Protein AF-A0AAU1G384-F1 (afdb_monomer_lite)

Foldseek 3Di:
DDDDPPVDQAQWDQDPPPRDTWHDDPVDDIADPVPGRPVDPDDPDQDDDDVSVVVVVVVVVDDPDVVVVVVVCVVCVVVVVVVVVVVCVVPVD

Structure (mmCIF, N/CA/C/O backbone):
data_AF-A0AAU1G384-F1
#
_entry.id   AF-A0AAU1G384-F1
#
loop_
_atom_site.group_PDB
_atom_site.id
_atom_site.type_symbol
_atom_site.label_atom_id
_atom_site.label_alt_id
_atom_site.label_comp_id
_atom_site.label_asym_id
_atom_site.label_entity_id
_atom_site.label_seq_id
_atom_site.pdbx_PDB_ins_code
_atom_site.Cartn_x
_atom_site.Cartn_y
_atom_site.Cartn_z
_atom_site.occupancy
_atom_site.B_iso_or_equiv
_atom_site.auth_seq_id
_atom_site.auth_comp_id
_atom_site.auth_asym_id
_atom_site.auth_atom_id
_atom_site.pdbx_PDB_model_num
ATOM 1 N N . MET A 1 1 ? -10.305 -37.790 13.311 1.00 37.16 1 MET A N 1
ATOM 2 C CA . MET A 1 1 ? -10.418 -36.900 14.481 1.00 37.16 1 MET A CA 1
ATOM 3 C C . MET A 1 1 ? -10.646 -35.511 13.946 1.00 37.16 1 MET A C 1
ATOM 5 O O . MET A 1 1 ? -9.945 -35.091 13.037 1.00 37.16 1 MET A O 1
ATOM 9 N N . GLU A 1 2 ? -11.731 -34.917 14.402 1.00 47.84 2 GLU A N 1
ATOM 10 C CA . GLU A 1 2 ? -12.365 -33.728 13.861 1.00 47.84 2 GLU A CA 1
ATOM 11 C C . GLU A 1 2 ? -11.602 -32.477 14.296 1.00 47.84 2 GLU A C 1
ATOM 13 O O . GLU A 1 2 ? -11.423 -32.269 15.489 1.00 47.84 2 GLU A O 1
ATOM 18 N N . THR A 1 3 ? -11.216 -31.625 13.348 1.00 48.25 3 THR A N 1
ATOM 19 C CA . THR A 1 3 ? -11.134 -30.173 13.565 1.00 48.25 3 THR A CA 1
ATOM 20 C C . THR A 1 3 ? -11.504 -29.487 12.258 1.00 48.25 3 THR A C 1
ATOM 22 O O . THR A 1 3 ? -10.651 -29.034 11.498 1.00 48.25 3 THR A O 1
ATOM 25 N 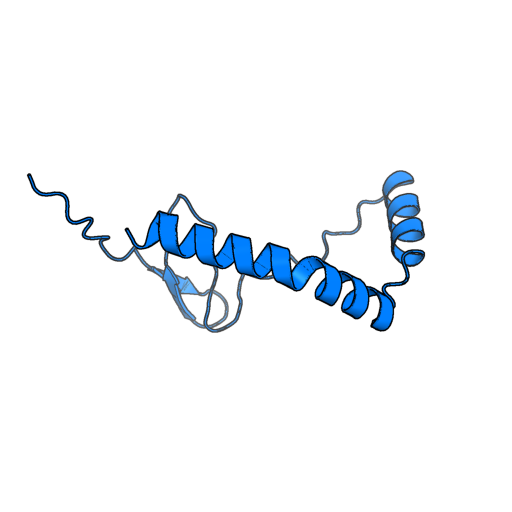N . GLY A 1 4 ? -12.806 -29.435 11.974 1.00 43.97 4 GLY A N 1
ATOM 26 C CA . GLY A 1 4 ? -13.319 -28.361 11.141 1.00 43.97 4 GLY A CA 1
ATOM 27 C C . GLY A 1 4 ? -13.095 -27.075 11.920 1.00 43.97 4 GLY A C 1
ATOM 28 O O . GLY A 1 4 ? -13.633 -26.925 13.018 1.00 43.97 4 GLY A O 1
ATOM 29 N N . ILE A 1 5 ? -12.277 -26.165 11.399 1.00 54.75 5 ILE A N 1
ATOM 30 C CA . ILE A 1 5 ? -12.286 -24.798 11.907 1.00 54.75 5 ILE A CA 1
ATOM 31 C C . ILE A 1 5 ? -13.603 -24.206 11.410 1.00 54.75 5 ILE A C 1
ATOM 33 O O . ILE A 1 5 ? -13.683 -23.615 10.337 1.00 54.75 5 ILE A O 1
ATOM 37 N N . GLY A 1 6 ? -14.666 -24.410 12.184 1.00 48.62 6 GLY A N 1
ATOM 38 C CA . GLY A 1 6 ? -15.782 -23.487 12.173 1.00 48.62 6 GLY A CA 1
ATOM 39 C C . GLY A 1 6 ? -15.229 -22.160 12.665 1.00 48.62 6 GLY A C 1
ATOM 40 O O . GLY A 1 6 ? -15.153 -21.937 13.871 1.00 48.62 6 GLY A O 1
ATOM 41 N N . VAL A 1 7 ? -14.768 -21.309 11.746 1.00 57.47 7 VAL A N 1
ATOM 42 C CA . VAL A 1 7 ? -14.502 -19.914 12.085 1.00 57.47 7 VAL A CA 1
ATOM 43 C C . VAL A 1 7 ? -15.875 -19.319 12.356 1.00 57.47 7 VAL A C 1
ATOM 45 O O . VAL A 1 7 ? -16.618 -18.996 11.430 1.00 57.47 7 VAL A O 1
ATOM 48 N N . ALA A 1 8 ? -16.253 -19.259 13.633 1.00 59.72 8 ALA A N 1
ATOM 49 C CA . ALA A 1 8 ? -17.362 -18.423 14.051 1.00 59.72 8 ALA A CA 1
ATOM 50 C C . ALA A 1 8 ? -17.096 -17.020 13.499 1.00 59.72 8 ALA A C 1
ATOM 52 O O . ALA A 1 8 ? -15.978 -16.516 13.630 1.00 59.72 8 ALA A O 1
ATOM 53 N N . ALA A 1 9 ? -18.094 -16.431 12.833 1.00 62.84 9 ALA A N 1
ATOM 54 C CA . ALA A 1 9 ? -17.953 -15.096 12.276 1.00 62.84 9 ALA A CA 1
ATOM 55 C C . ALA A 1 9 ? -17.479 -14.151 13.395 1.00 62.84 9 ALA A C 1
ATOM 57 O O . ALA A 1 9 ? -18.076 -14.164 14.480 1.00 62.84 9 ALA A O 1
ATOM 58 N N . PRO A 1 10 ? -16.392 -13.391 13.179 1.00 73.06 10 PRO A N 1
ATOM 59 C CA . PRO A 1 10 ? -15.892 -12.474 14.188 1.00 73.06 10 PRO A CA 1
ATOM 60 C C . PRO A 1 10 ? -16.996 -11.479 14.568 1.00 73.06 10 PRO A C 1
ATOM 62 O O . PRO A 1 10 ? -17.811 -11.107 13.714 1.00 73.06 10 PRO A O 1
ATOM 65 N N . PRO A 1 11 ? -17.053 -11.046 15.839 1.00 85.38 11 PRO A N 1
ATOM 66 C CA . PRO A 1 11 ? -17.982 -10.000 16.244 1.00 85.38 11 PRO A CA 1
ATOM 67 C C . PRO A 1 11 ? -17.781 -8.772 15.350 1.00 85.38 11 PRO A C 1
ATOM 69 O O . PRO A 1 11 ? -16.657 -8.460 14.975 1.00 85.38 11 PRO A O 1
ATOM 72 N N . ALA A 1 12 ? -18.858 -8.079 14.994 1.00 90.62 12 ALA A N 1
ATOM 73 C CA . ALA A 1 12 ? -18.785 -6.907 14.129 1.00 90.62 12 ALA A CA 1
ATOM 74 C C . ALA A 1 12 ? -19.016 -5.618 14.926 1.00 90.62 12 ALA A C 1
ATOM 76 O O . ALA A 1 12 ? -19.809 -5.596 15.869 1.00 90.62 12 ALA A O 1
ATOM 77 N N . ARG A 1 13 ? -18.341 -4.539 14.526 1.00 92.75 13 ARG A N 1
ATOM 78 C CA . ARG A 1 13 ? -18.650 -3.162 14.944 1.00 92.75 13 ARG A CA 1
ATOM 79 C C . ARG A 1 13 ? -19.279 -2.398 13.786 1.00 92.75 13 ARG A C 1
ATOM 81 O O . ARG A 1 13 ? -19.095 -2.764 12.631 1.00 92.75 13 ARG A O 1
ATOM 88 N N . GLU A 1 14 ? -19.944 -1.294 14.080 1.00 96.50 14 GLU A N 1
ATOM 89 C CA . GLU A 1 14 ? -20.374 -0.354 13.047 1.00 96.50 14 GLU A CA 1
ATOM 90 C C . GLU A 1 14 ? -19.188 0.526 12.621 1.00 96.50 14 GLU A C 1
ATOM 92 O O . GLU A 1 14 ? -18.397 1.000 13.453 1.00 96.50 14 GLU A O 1
ATOM 97 N N . CYS A 1 15 ? -19.035 0.717 11.310 1.00 95.19 15 CYS A N 1
ATOM 98 C CA . CYS A 1 15 ? -18.070 1.645 10.743 1.00 95.19 15 CYS A CA 1
ATOM 99 C C . CYS A 1 15 ? -18.436 3.074 11.175 1.00 95.19 15 CYS A C 1
ATOM 101 O O . CYS A 1 15 ? -19.576 3.491 10.965 1.00 95.19 15 CYS A O 1
ATOM 103 N N . PRO A 1 16 ? -17.492 3.852 11.729 1.00 94.31 16 PRO A N 1
ATOM 104 C CA . PRO A 1 16 ? -17.780 5.210 12.184 1.00 94.31 16 PRO A CA 1
ATOM 105 C C . PRO A 1 16 ? -18.060 6.201 11.044 1.00 94.31 16 PRO A C 1
ATOM 107 O O . PRO A 1 16 ? -18.627 7.255 11.311 1.00 94.31 16 PRO A O 1
ATOM 110 N N . GLU A 1 17 ? -17.679 5.889 9.801 1.00 93.88 17 GLU A N 1
ATOM 111 C CA . GLU A 1 17 ? -17.919 6.776 8.654 1.00 93.88 17 GLU A CA 1
ATOM 112 C C . GLU A 1 17 ? -19.183 6.428 7.866 1.00 93.88 17 GLU A C 1
ATOM 114 O O . GLU A 1 17 ? -19.985 7.314 7.581 1.00 93.88 17 GLU A O 1
ATOM 119 N N . CYS A 1 18 ? -19.392 5.154 7.521 1.00 96.38 18 CYS A N 1
ATOM 120 C CA . CYS A 1 18 ? -20.512 4.747 6.663 1.00 96.38 18 CY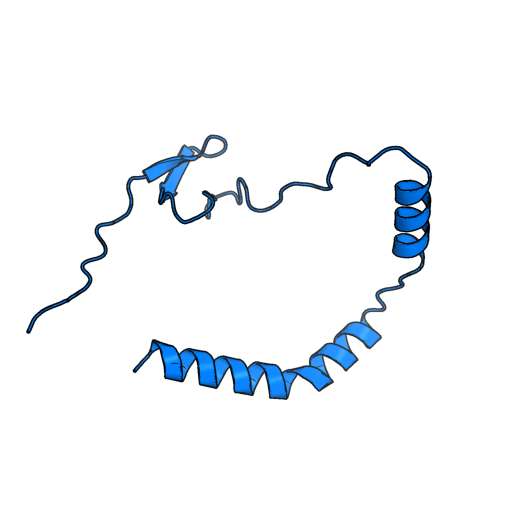S A CA 1
ATOM 121 C C . CYS A 1 18 ? -21.567 3.868 7.355 1.00 96.38 18 CYS A C 1
ATOM 123 O O . CYS A 1 18 ? -22.589 3.556 6.747 1.00 96.38 18 CYS A O 1
ATOM 125 N N . GLY A 1 19 ? -21.336 3.439 8.601 1.00 95.88 19 GLY A N 1
ATOM 126 C CA . GLY A 1 19 ? -22.252 2.576 9.357 1.00 95.88 19 GLY A CA 1
ATOM 127 C C . GLY A 1 19 ? -22.251 1.092 8.963 1.00 95.88 19 GLY A C 1
ATOM 128 O O . GLY A 1 19 ? -22.950 0.304 9.593 1.00 95.88 19 GLY A O 1
ATOM 129 N N . ALA A 1 20 ? -21.471 0.670 7.960 1.00 95.50 20 ALA A N 1
ATOM 130 C CA . ALA A 1 20 ? -21.378 -0.740 7.570 1.00 95.50 20 ALA A CA 1
ATOM 131 C C . ALA A 1 20 ? -20.777 -1.623 8.682 1.00 95.50 20 ALA A C 1
ATOM 133 O O . ALA A 1 20 ? -19.971 -1.159 9.489 1.00 95.50 20 ALA A O 1
ATOM 134 N N . ALA A 1 21 ? -21.131 -2.911 8.707 1.00 94.94 21 ALA A N 1
ATOM 135 C CA . ALA A 1 21 ? -20.575 -3.869 9.660 1.00 94.94 21 ALA A CA 1
ATOM 136 C C . ALA A 1 21 ? -19.104 -4.187 9.332 1.00 94.94 21 ALA A C 1
ATOM 138 O O . ALA A 1 21 ? -18.795 -4.651 8.236 1.00 94.94 21 ALA A O 1
ATOM 139 N N . VAL A 1 22 ? -18.206 -3.964 10.292 1.00 93.94 22 VAL A N 1
ATOM 140 C CA . VAL A 1 22 ? -16.764 -4.224 10.196 1.00 93.94 22 VAL A CA 1
ATOM 141 C C . VAL A 1 22 ? -16.390 -5.390 11.118 1.00 93.94 22 VAL A C 1
ATOM 143 O O . VAL A 1 22 ? -16.611 -5.283 12.329 1.00 93.94 22 VAL A O 1
ATOM 146 N N . PRO A 1 23 ? -15.823 -6.490 10.587 1.00 92.31 23 PRO A N 1
ATOM 147 C CA . PRO A 1 23 ? -15.294 -7.602 11.377 1.00 92.31 23 PRO A CA 1
ATOM 148 C C . PRO A 1 23 ? -14.254 -7.154 12.412 1.00 92.31 23 PRO A C 1
ATOM 150 O O . PRO A 1 23 ? -13.323 -6.420 12.085 1.00 92.31 23 PRO A O 1
ATOM 153 N N . ARG A 1 24 ? -14.380 -7.634 13.652 1.00 90.94 24 ARG A N 1
ATOM 154 C CA . ARG A 1 24 ? -13.446 -7.365 14.748 1.00 90.94 24 ARG A CA 1
ATOM 155 C C . ARG A 1 24 ? -12.782 -8.650 15.216 1.00 90.94 24 ARG A C 1
ATOM 157 O O . ARG A 1 24 ? -13.422 -9.531 15.784 1.00 90.94 24 ARG A O 1
ATOM 164 N N . ASP A 1 25 ? -11.474 -8.712 15.033 1.00 87.19 25 ASP A N 1
ATOM 165 C CA . ASP A 1 25 ? -10.618 -9.773 15.544 1.00 87.19 25 ASP A CA 1
ATOM 166 C C . ASP A 1 25 ? -9.366 -9.114 16.120 1.00 87.19 25 ASP A C 1
ATOM 168 O O . ASP A 1 25 ? -8.708 -8.332 15.442 1.00 87.19 25 ASP A O 1
ATOM 172 N N . GLU A 1 26 ? -9.046 -9.404 17.379 1.00 85.88 26 GLU A N 1
ATOM 173 C CA . GLU A 1 26 ? -7.922 -8.791 18.102 1.00 85.88 26 GLU A CA 1
ATOM 174 C C . GLU A 1 26 ? -6.550 -9.034 17.452 1.00 85.88 26 GLU A C 1
ATOM 176 O O . GLU A 1 26 ? -5.588 -8.327 17.752 1.00 85.88 26 GLU A O 1
ATOM 181 N N . ARG A 1 27 ? -6.453 -10.014 16.547 1.00 90.44 27 ARG A N 1
ATOM 182 C CA . ARG A 1 27 ? -5.224 -10.344 15.816 1.00 90.44 27 ARG A CA 1
ATOM 183 C C . ARG A 1 27 ? -5.000 -9.461 14.589 1.00 90.44 27 ARG A C 1
ATOM 185 O O . ARG A 1 27 ? -3.905 -9.497 14.028 1.00 90.44 27 ARG A O 1
ATOM 192 N N . TYR A 1 28 ? -6.009 -8.702 14.158 1.00 87.56 28 TYR A N 1
ATOM 193 C CA . TYR A 1 28 ? -5.984 -7.939 12.912 1.00 87.56 28 TYR A CA 1
ATOM 194 C C . TYR A 1 28 ? -6.414 -6.485 13.124 1.00 87.56 28 TYR A C 1
ATOM 196 O O . TYR A 1 28 ? -7.155 -6.149 14.044 1.00 87.56 28 TYR A O 1
ATOM 204 N N . VAL A 1 29 ? -5.939 -5.603 12.245 1.00 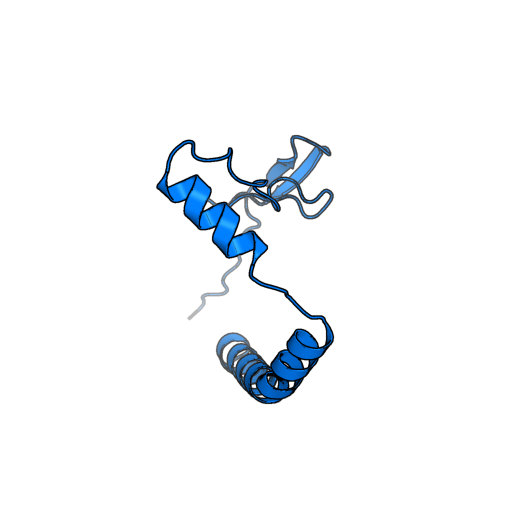89.31 29 VAL A N 1
ATOM 205 C CA . VAL A 1 29 ? -6.373 -4.203 12.213 1.00 89.31 29 VAL A CA 1
ATOM 206 C C . VAL A 1 29 ? -7.755 -4.127 11.557 1.00 89.31 29 VAL A C 1
ATOM 208 O O . VAL A 1 29 ? -7.985 -4.726 10.509 1.00 89.31 29 VAL A O 1
ATOM 211 N N . GLU A 1 30 ? -8.678 -3.398 12.183 1.00 91.81 30 GLU A N 1
ATOM 212 C CA . GLU A 1 30 ? -10.049 -3.206 11.694 1.00 91.81 30 GLU A CA 1
ATOM 213 C C . GLU A 1 30 ? -10.055 -2.274 10.468 1.00 91.81 30 GLU A C 1
ATOM 215 O O . GLU A 1 30 ? -9.438 -1.217 10.518 1.00 91.81 30 GLU A O 1
ATOM 220 N N . TRP A 1 31 ? -10.762 -2.614 9.389 1.00 93.25 31 TRP A N 1
ATOM 221 C CA . TRP A 1 31 ? -10.925 -1.753 8.206 1.00 93.25 31 TRP A CA 1
ATOM 222 C C . TRP A 1 31 ? -12.281 -2.003 7.542 1.00 93.25 31 TRP A C 1
ATOM 224 O O . TRP A 1 31 ? -12.849 -3.088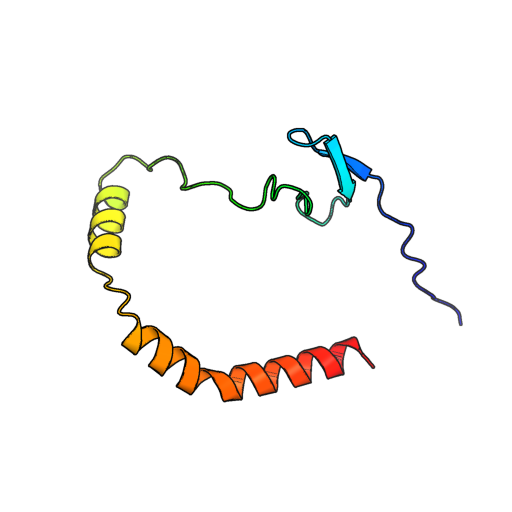 7.677 1.00 93.25 31 TRP A O 1
ATOM 234 N N . CYS A 1 32 ? -12.838 -0.997 6.866 1.00 93.50 32 CYS A N 1
ATOM 235 C CA . CYS A 1 32 ? -14.154 -1.108 6.237 1.00 93.50 32 CYS A CA 1
ATOM 236 C C . CYS A 1 32 ? -14.052 -1.325 4.726 1.00 93.50 32 CYS A C 1
ATOM 238 O O . CYS A 1 32 ? -13.652 -0.417 4.011 1.00 93.50 32 CYS A O 1
ATOM 240 N N . GLU A 1 33 ? -14.529 -2.466 4.227 1.00 91.69 33 GLU A N 1
ATOM 241 C CA . GLU A 1 33 ? -14.574 -2.760 2.783 1.00 91.69 33 GLU A CA 1
ATOM 242 C C . GLU A 1 33 ? -15.576 -1.886 2.003 1.00 91.69 33 GLU A C 1
ATOM 244 O O . GLU A 1 33 ? -15.497 -1.787 0.783 1.00 91.69 33 GLU A O 1
ATOM 249 N N . ALA A 1 34 ? -16.547 -1.267 2.685 1.00 93.75 34 ALA A N 1
ATOM 250 C CA . ALA A 1 34 ? -17.596 -0.484 2.030 1.00 93.75 34 ALA A CA 1
ATOM 251 C C . ALA A 1 34 ? -17.169 0.954 1.700 1.00 93.75 34 ALA A C 1
ATOM 253 O O . ALA A 1 34 ? -17.675 1.536 0.743 1.00 93.75 34 ALA A O 1
ATOM 254 N N . CYS A 1 35 ? -16.288 1.544 2.511 1.00 93.81 35 CYS A N 1
ATOM 255 C CA . CYS A 1 35 ? -15.873 2.941 2.362 1.00 93.81 35 CYS A CA 1
ATOM 256 C C . CYS A 1 35 ? -14.367 3.166 2.555 1.00 93.81 35 CYS A C 1
ATOM 258 O O . CYS A 1 35 ? -13.949 4.311 2.695 1.00 93.81 35 CYS A O 1
ATOM 260 N N . ASP A 1 36 ? -13.575 2.093 2.630 1.00 92.38 36 ASP A N 1
ATOM 261 C CA . ASP A 1 36 ? -12.121 2.113 2.843 1.00 92.38 36 ASP A CA 1
ATOM 262 C C . ASP A 1 36 ? -11.664 2.833 4.126 1.00 92.38 36 ASP A C 1
ATOM 264 O O . ASP A 1 36 ? -10.516 3.266 4.262 1.00 92.38 36 ASP A O 1
ATOM 268 N N . TRP A 1 37 ? -12.545 2.921 5.127 1.00 91.50 37 TRP A N 1
ATOM 269 C CA . TRP A 1 37 ? -12.168 3.457 6.432 1.00 91.50 37 TRP A CA 1
ATOM 270 C C . TRP A 1 37 ? -11.040 2.613 7.046 1.00 91.50 37 TRP A C 1
ATOM 272 O O . TRP A 1 37 ? -11.150 1.387 7.131 1.00 91.50 37 TRP A O 1
ATOM 282 N N . ASN A 1 38 ? -9.981 3.292 7.499 1.00 89.50 38 ASN A N 1
ATOM 283 C CA . ASN A 1 38 ? -8.740 2.727 8.046 1.00 89.50 38 ASN A CA 1
ATOM 284 C C . ASN A 1 38 ? -7.825 1.984 7.040 1.00 89.50 38 ASN A C 1
ATOM 286 O O . ASN A 1 3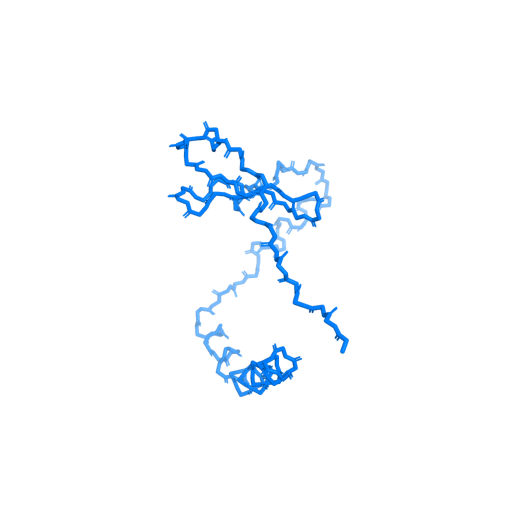8 ? -6.915 1.273 7.465 1.00 89.50 38 ASN A O 1
ATOM 290 N N . VAL A 1 39 ? -8.028 2.152 5.724 1.00 89.69 39 VAL A N 1
ATOM 291 C CA . VAL A 1 39 ? -7.110 1.628 4.686 1.00 89.69 39 VAL A CA 1
ATOM 292 C C . VAL A 1 39 ? -5.880 2.515 4.513 1.00 89.69 39 VAL A C 1
ATOM 294 O O . VAL A 1 39 ? -4.762 2.013 4.402 1.00 89.69 39 VAL A O 1
ATOM 297 N N . ASP A 1 40 ? -6.082 3.832 4.503 1.00 81.44 40 ASP A N 1
ATOM 298 C CA . ASP A 1 40 ? -5.008 4.810 4.364 1.00 81.44 40 ASP A CA 1
ATOM 299 C C . ASP A 1 40 ? -4.760 5.498 5.718 1.00 81.44 40 ASP A C 1
ATOM 301 O O . ASP A 1 40 ? -5.627 6.236 6.192 1.00 81.44 40 ASP A O 1
ATOM 305 N N . PRO A 1 41 ? -3.595 5.299 6.365 1.00 69.81 41 PRO A N 1
ATOM 306 C CA . PRO A 1 41 ? -3.228 6.054 7.564 1.00 69.81 41 PRO A CA 1
ATOM 307 C C . PRO A 1 41 ? -2.986 7.549 7.276 1.00 69.81 41 PRO A C 1
ATOM 309 O O . PRO A 1 41 ? -2.677 8.310 8.196 1.00 69.81 41 PRO A O 1
ATOM 312 N N . GLY A 1 42 ? -3.105 7.973 6.013 1.00 68.94 42 GLY A N 1
ATOM 313 C CA . GLY A 1 42 ? -2.681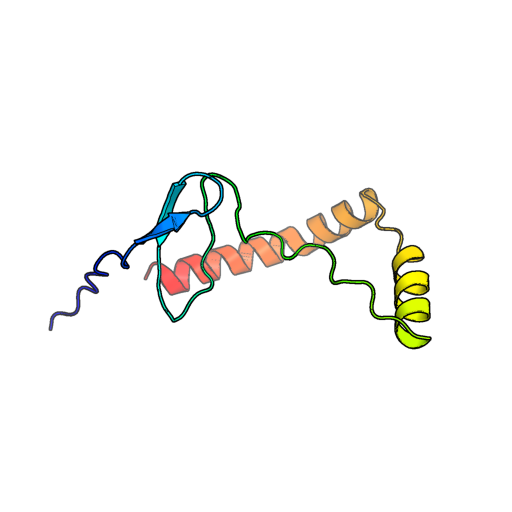 9.270 5.527 1.00 68.94 42 GLY A CA 1
ATOM 314 C C . GLY A 1 42 ? -1.159 9.348 5.440 1.00 68.94 42 GLY A C 1
ATOM 315 O O . GLY A 1 42 ? -0.416 8.490 5.928 1.00 68.94 42 GLY A O 1
ATOM 316 N N . ALA A 1 43 ? -0.655 10.423 4.830 1.00 70.88 43 ALA A N 1
ATOM 317 C CA . ALA A 1 43 ? 0.750 10.758 5.013 1.00 70.88 43 ALA A CA 1
ATOM 318 C C . ALA A 1 43 ? 0.971 11.039 6.510 1.00 70.88 43 ALA A C 1
ATOM 320 O O . ALA A 1 43 ? 0.213 11.834 7.073 1.00 70.88 43 ALA A O 1
ATOM 321 N N . PRO A 1 44 ? 1.987 10.435 7.158 1.00 67.25 44 PRO A N 1
ATOM 322 C CA . PRO A 1 44 ? 2.307 10.792 8.531 1.00 67.25 44 PRO A CA 1
ATOM 323 C C . PRO A 1 44 ? 2.514 12.304 8.610 1.00 67.25 44 PRO A C 1
ATOM 325 O O . PRO A 1 44 ? 3.067 12.904 7.675 1.00 67.25 44 PRO A O 1
ATOM 328 N N . ASP A 1 45 ? 2.085 12.909 9.721 1.00 70.62 45 ASP A N 1
ATOM 329 C CA . ASP A 1 45 ? 2.383 14.311 10.000 1.00 70.62 45 ASP A CA 1
ATOM 330 C C . ASP A 1 45 ? 3.875 14.546 9.742 1.00 70.62 45 ASP A C 1
ATOM 332 O O . ASP A 1 45 ? 4.705 13.716 10.140 1.00 70.62 45 ASP A O 1
ATOM 336 N N . PRO A 1 46 ? 4.250 15.615 9.019 1.00 67.31 46 PRO A N 1
ATOM 337 C CA . PRO A 1 46 ? 5.629 15.800 8.622 1.00 67.31 46 PRO A CA 1
ATOM 338 C C . PRO A 1 46 ? 6.499 15.879 9.876 1.00 67.31 46 PRO A C 1
ATOM 340 O O . PRO A 1 46 ? 6.472 16.880 10.591 1.00 67.31 46 PRO A O 1
ATOM 343 N N . GLU A 1 47 ? 7.297 14.832 10.119 1.00 67.44 47 GLU A N 1
ATOM 344 C CA . GLU A 1 47 ? 8.352 14.866 11.128 1.00 67.44 47 GLU A CA 1
ATOM 345 C C . GLU A 1 47 ? 9.160 16.148 10.899 1.00 67.44 47 GLU A C 1
ATOM 347 O O . GLU A 1 47 ? 9.681 16.397 9.808 1.00 67.44 47 GLU A O 1
ATOM 352 N N . SER A 1 48 ? 9.221 17.019 11.902 1.00 73.56 48 SER A N 1
ATOM 353 C CA . SER A 1 48 ? 9.995 18.251 11.790 1.00 73.56 48 SER A CA 1
ATOM 354 C C . SER A 1 48 ? 11.463 17.959 12.108 1.00 73.56 48 SER A C 1
ATOM 356 O O . SER A 1 48 ? 11.785 17.240 13.051 1.00 73.56 48 SER A O 1
ATOM 358 N N . GLY A 1 49 ? 12.387 18.492 11.300 1.00 83.94 49 GLY A N 1
ATOM 359 C CA . GLY A 1 49 ? 13.824 18.399 11.572 1.00 83.94 49 GLY A CA 1
ATOM 360 C C . GLY A 1 49 ? 14.696 18.103 10.354 1.00 83.94 49 GLY A C 1
ATOM 361 O O . GLY A 1 49 ? 14.228 17.804 9.257 1.00 83.94 49 GLY A O 1
ATOM 362 N N . ARG A 1 50 ? 16.019 18.182 10.553 1.00 87.38 50 ARG A N 1
ATOM 363 C CA . ARG A 1 50 ? 17.013 18.076 9.469 1.00 87.38 50 ARG A CA 1
ATOM 364 C C . ARG A 1 50 ? 16.918 16.750 8.705 1.00 87.38 50 ARG A C 1
ATOM 366 O O . ARG A 1 50 ? 17.000 16.761 7.481 1.00 87.38 50 ARG A O 1
ATOM 373 N N . ILE A 1 51 ? 16.740 15.628 9.407 1.00 89.62 51 ILE A N 1
ATOM 374 C CA . ILE A 1 51 ? 16.662 14.292 8.790 1.00 89.62 51 ILE A CA 1
ATOM 375 C C . ILE A 1 51 ? 15.416 14.177 7.910 1.00 89.62 51 ILE A C 1
ATOM 377 O O . ILE A 1 51 ? 15.521 13.743 6.765 1.00 89.62 51 ILE A O 1
ATOM 381 N N . ALA A 1 52 ? 14.259 14.614 8.404 1.00 86.19 52 ALA A N 1
ATOM 382 C CA . ALA A 1 52 ? 13.015 14.589 7.647 1.00 86.19 52 ALA A CA 1
ATOM 383 C C . ALA A 1 52 ? 13.080 15.481 6.397 1.00 86.19 52 ALA A C 1
ATOM 385 O O . ALA A 1 52 ? 12.656 15.062 5.319 1.00 86.19 52 ALA A O 1
ATOM 386 N N . SER A 1 53 ? 13.709 16.658 6.488 1.00 84.00 53 SER A N 1
ATOM 387 C CA . SER A 1 53 ? 13.950 17.522 5.324 1.00 84.00 53 SER A CA 1
ATOM 388 C C . SER A 1 53 ? 14.850 16.862 4.276 1.00 84.00 53 SER A C 1
ATOM 390 O O . SER A 1 53 ? 14.574 16.956 3.079 1.00 84.00 53 SER A O 1
ATOM 392 N N . VAL A 1 54 ? 15.909 16.166 4.705 1.00 90.94 54 VAL A N 1
ATOM 393 C CA . VAL A 1 54 ? 16.788 15.413 3.795 1.00 90.94 54 VAL A CA 1
ATOM 394 C C . VAL A 1 54 ? 16.029 14.257 3.146 1.00 90.94 54 VAL A C 1
ATOM 396 O O . VAL A 1 54 ? 16.082 14.120 1.926 1.00 90.94 54 VAL A O 1
ATOM 399 N N . ARG A 1 55 ? 15.271 13.474 3.924 1.00 87.00 55 ARG A N 1
ATOM 400 C CA . ARG A 1 55 ? 14.429 12.381 3.409 1.00 87.00 55 ARG A CA 1
ATOM 401 C C . ARG A 1 55 ? 13.421 12.883 2.380 1.00 87.00 55 ARG A C 1
ATOM 403 O O . ARG A 1 55 ? 13.333 12.309 1.302 1.00 87.00 55 ARG A O 1
ATOM 410 N N . ARG A 1 56 ? 12.724 13.987 2.666 1.00 83.19 56 ARG A N 1
ATOM 411 C CA . ARG A 1 56 ? 11.771 14.613 1.737 1.00 83.19 56 ARG A CA 1
ATOM 412 C C . ARG A 1 56 ? 12.454 15.057 0.444 1.00 83.19 56 ARG A C 1
ATOM 414 O O . ARG A 1 56 ? 11.931 14.801 -0.635 1.00 83.19 56 ARG A O 1
ATOM 421 N N . ARG A 1 57 ? 13.631 15.680 0.541 1.00 86.12 57 ARG A N 1
ATOM 422 C CA . ARG A 1 57 ? 14.406 16.103 -0.633 1.00 86.12 57 ARG A CA 1
ATOM 423 C C . ARG A 1 57 ? 14.858 14.914 -1.482 1.00 86.12 57 ARG A C 1
ATOM 425 O O . ARG A 1 57 ? 14.779 14.998 -2.698 1.00 86.12 57 ARG A O 1
ATOM 432 N N . LEU A 1 58 ? 15.309 13.828 -0.856 1.00 87.38 58 LEU A N 1
ATOM 433 C CA . LEU A 1 58 ? 15.696 12.600 -1.556 1.00 87.38 58 LEU A CA 1
ATOM 434 C C . LEU A 1 58 ? 14.490 11.912 -2.204 1.00 87.38 58 LEU A C 1
ATOM 436 O O . LEU A 1 58 ? 14.572 11.522 -3.361 1.00 87.38 58 LEU A O 1
ATOM 440 N N . ALA A 1 59 ? 13.357 11.817 -1.505 1.00 83.31 59 ALA A N 1
ATOM 441 C CA . ALA A 1 59 ? 12.131 11.239 -2.053 1.00 83.31 59 ALA A CA 1
ATOM 442 C C . ALA A 1 59 ? 11.647 11.997 -3.303 1.00 83.31 59 ALA A C 1
ATOM 444 O O . ALA A 1 59 ? 11.249 11.373 -4.277 1.00 83.31 59 ALA A O 1
ATOM 445 N N . GLN A 1 60 ? 11.769 13.331 -3.319 1.00 81.75 60 GLN A N 1
ATOM 446 C CA . GLN A 1 60 ? 11.461 14.161 -4.495 1.00 81.75 60 GLN A CA 1
ATOM 447 C C . GLN A 1 60 ? 12.429 13.964 -5.674 1.00 81.75 60 GLN A C 1
ATOM 449 O O . GLN A 1 60 ? 12.128 14.397 -6.782 1.00 81.75 60 GLN A O 1
ATOM 454 N N . GLN A 1 61 ? 13.596 13.353 -5.454 1.00 82.69 61 GLN A N 1
ATOM 455 C CA . GLN A 1 61 ? 14.574 13.061 -6.508 1.00 82.69 61 GLN A CA 1
ATOM 456 C C . GLN A 1 61 ? 14.372 11.680 -7.138 1.00 82.69 61 GLN A C 1
ATOM 458 O O . GLN A 1 61 ? 14.950 11.405 -8.189 1.00 82.69 61 GLN A O 1
ATOM 463 N N . VAL A 1 62 ? 13.566 10.810 -6.522 1.00 78.88 62 VAL A N 1
ATOM 464 C CA . VAL A 1 62 ? 13.215 9.514 -7.103 1.00 78.88 62 VAL A CA 1
ATOM 465 C C . VAL A 1 62 ? 12.135 9.744 -8.154 1.00 78.88 62 VAL A C 1
ATOM 467 O O . VAL A 1 62 ? 10.964 9.929 -7.836 1.00 78.88 62 VAL A O 1
ATOM 470 N N . VAL A 1 63 ? 12.537 9.748 -9.424 1.00 74.94 63 VAL A N 1
ATOM 471 C CA . VAL A 1 63 ? 11.597 9.771 -10.546 1.00 74.94 63 VAL A CA 1
ATOM 472 C C . VAL A 1 63 ? 11.091 8.349 -10.770 1.00 74.94 63 VAL A C 1
ATOM 474 O O . VAL A 1 63 ? 11.834 7.478 -11.224 1.00 74.94 63 VAL A O 1
ATOM 477 N N . CYS A 1 64 ? 9.824 8.108 -10.447 1.00 67.12 64 CYS A N 1
ATOM 478 C CA . CYS A 1 64 ? 9.114 6.910 -10.880 1.00 67.12 64 CYS A CA 1
ATOM 479 C C . CYS A 1 64 ? 8.665 7.124 -12.328 1.00 67.12 64 CYS A C 1
ATOM 481 O O . CYS A 1 64 ? 7.569 7.619 -12.574 1.00 67.12 64 CYS A O 1
ATOM 483 N N . ASP A 1 65 ? 9.543 6.821 -13.283 1.00 83.50 65 ASP A N 1
ATOM 484 C CA . ASP A 1 65 ? 9.154 6.779 -14.691 1.00 83.50 65 ASP A CA 1
ATOM 485 C C . ASP A 1 65 ? 8.265 5.553 -14.942 1.00 83.50 65 ASP A C 1
ATOM 487 O O . ASP A 1 65 ? 8.636 4.437 -14.565 1.00 83.50 65 ASP A O 1
ATOM 491 N N . GLY A 1 66 ? 7.104 5.761 -15.568 1.00 83.19 66 GLY A N 1
ATOM 492 C CA . GLY A 1 66 ? 6.133 4.696 -15.834 1.00 83.19 66 GLY A CA 1
ATOM 493 C C . GLY A 1 66 ? 6.716 3.569 -16.687 1.00 83.19 66 GLY A C 1
ATOM 494 O O . GLY A 1 66 ? 6.539 2.402 -16.352 1.00 83.19 66 GLY A O 1
ATOM 495 N N . SER A 1 67 ? 7.526 3.899 -17.699 1.00 86.88 67 SER A N 1
ATOM 496 C CA . SER A 1 67 ? 8.191 2.899 -18.549 1.00 86.88 67 SER A CA 1
ATOM 497 C C . SER A 1 67 ? 9.134 2.028 -17.725 1.00 86.88 67 SER A C 1
ATOM 499 O O . SER A 1 67 ? 9.108 0.803 -17.826 1.00 86.88 67 SER A O 1
ATOM 501 N N . ARG A 1 68 ? 9.906 2.644 -16.820 1.00 87.19 68 ARG A N 1
ATOM 502 C CA . ARG A 1 68 ? 10.792 1.890 -15.927 1.00 87.19 68 ARG A CA 1
ATOM 503 C C . ARG A 1 68 ? 10.019 1.005 -14.948 1.00 87.19 68 ARG A C 1
ATOM 505 O O . ARG A 1 68 ? 10.492 -0.080 -14.606 1.00 87.19 68 ARG A O 1
ATOM 512 N N . GLN A 1 69 ? 8.851 1.446 -14.481 1.00 87.88 69 GLN A N 1
ATOM 513 C CA . GLN A 1 69 ? 7.972 0.615 -13.655 1.00 87.88 69 GLN A CA 1
ATOM 514 C C . GLN A 1 69 ? 7.417 -0.579 -14.441 1.00 87.88 69 GLN A C 1
ATOM 516 O O . GLN A 1 69 ? 7.362 -1.683 -13.890 1.00 87.88 69 GLN A O 1
ATOM 521 N N . ASP A 1 70 ? 7.066 -0.385 -15.712 1.00 92.50 70 ASP A N 1
ATOM 522 C CA . ASP A 1 70 ? 6.575 -1.445 -16.595 1.00 92.50 70 ASP A CA 1
ATOM 523 C C . ASP A 1 70 ? 7.666 -2.475 -16.905 1.00 92.50 70 ASP A C 1
ATOM 525 O O . ASP A 1 70 ? 7.419 -3.677 -16.808 1.00 92.50 70 ASP A O 1
ATOM 529 N N . GLU A 1 71 ? 8.896 -2.030 -17.178 1.00 94.25 71 GLU A N 1
ATOM 530 C CA . GLU A 1 71 ? 10.054 -2.911 -17.381 1.00 94.25 71 GLU A CA 1
ATOM 531 C C . GLU A 1 71 ? 10.315 -3.783 -16.146 1.00 94.25 71 GLU A C 1
ATOM 533 O O . GLU A 1 71 ? 10.394 -5.007 -16.244 1.00 94.25 71 GLU A O 1
ATOM 538 N N . VAL A 1 72 ? 10.380 -3.172 -14.957 1.00 93.44 72 VAL A N 1
ATOM 539 C CA . VAL A 1 72 ? 10.566 -3.911 -13.697 1.00 93.44 72 VAL A CA 1
ATOM 540 C C . VAL A 1 72 ? 9.406 -4.877 -13.450 1.00 93.44 72 VAL A C 1
ATOM 542 O O . VAL A 1 72 ? 9.617 -6.006 -13.003 1.00 93.44 72 VAL A O 1
ATOM 545 N N . SER A 1 73 ? 8.174 -4.458 -13.738 1.00 93.62 73 SER A N 1
ATOM 546 C CA . SER A 1 73 ? 6.992 -5.312 -13.606 1.00 93.62 73 SER A CA 1
ATOM 547 C C . SER A 1 73 ? 7.060 -6.520 -14.536 1.00 93.62 73 SER A C 1
ATOM 549 O O . SER A 1 73 ? 6.781 -7.634 -14.090 1.00 93.62 73 SER A O 1
ATOM 551 N N . ALA A 1 74 ? 7.468 -6.316 -15.791 1.00 97.12 74 ALA A N 1
ATOM 552 C CA . ALA A 1 74 ? 7.620 -7.375 -16.781 1.00 97.12 74 ALA A CA 1
ATOM 553 C C . ALA A 1 74 ? 8.711 -8.378 -16.379 1.00 97.12 74 ALA A C 1
ATOM 555 O O . ALA A 1 74 ? 8.459 -9.584 -16.382 1.00 97.12 74 ALA A O 1
ATOM 556 N N . GLU A 1 75 ? 9.875 -7.888 -15.946 1.00 97.88 75 GLU A N 1
ATOM 557 C CA . GLU A 1 75 ? 10.978 -8.717 -15.441 1.00 97.88 75 GLU A CA 1
ATOM 558 C C . GLU A 1 75 ? 10.548 -9.572 -14.236 1.00 97.88 75 GLU A C 1
ATOM 560 O O . GLU A 1 75 ? 10.861 -10.760 -14.143 1.00 97.88 75 GLU A O 1
ATOM 565 N N . LEU A 1 76 ? 9.776 -8.996 -13.308 1.00 98.25 76 LEU A N 1
ATOM 566 C CA . LEU A 1 76 ? 9.329 -9.696 -12.099 1.00 98.25 76 LEU A CA 1
ATOM 567 C C . LEU A 1 76 ? 8.086 -10.577 -12.304 1.00 98.25 76 LEU A C 1
ATOM 569 O O . LEU A 1 76 ? 7.783 -11.403 -11.433 1.00 98.25 76 LEU A O 1
ATOM 573 N N . ALA A 1 77 ? 7.353 -10.431 -13.410 1.00 98.00 77 ALA A N 1
ATOM 574 C CA . ALA A 1 77 ? 6.089 -11.133 -13.638 1.00 98.00 77 ALA A CA 1
ATOM 575 C C . ALA A 1 77 ? 6.202 -12.671 -13.535 1.00 98.00 77 ALA A C 1
ATOM 577 O O . ALA A 1 77 ? 5.363 -13.276 -12.854 1.00 98.00 77 ALA A O 1
ATOM 578 N N . PRO A 1 78 ? 7.235 -13.339 -14.094 1.00 98.12 78 PRO A N 1
ATOM 579 C CA . PRO A 1 78 ? 7.378 -14.789 -13.966 1.00 98.12 78 PRO A CA 1
ATOM 580 C C . PRO A 1 78 ? 7.593 -15.241 -12.517 1.00 98.12 78 PRO A C 1
ATOM 582 O O . PRO A 1 78 ? 6.989 -16.225 -12.080 1.00 98.12 78 PRO A O 1
ATOM 585 N N . ALA A 1 79 ? 8.412 -14.505 -11.756 1.00 98.12 79 ALA A N 1
ATOM 586 C CA . ALA A 1 79 ? 8.690 -14.806 -10.354 1.00 98.12 79 ALA A CA 1
ATOM 587 C C . ALA A 1 79 ? 7.428 -14.660 -9.491 1.00 98.12 79 ALA A C 1
ATOM 589 O O . ALA A 1 79 ? 7.114 -15.546 -8.694 1.00 98.12 79 ALA A O 1
ATOM 590 N N . ARG A 1 80 ? 6.643 -13.595 -9.710 1.00 98.12 80 ARG A N 1
ATOM 591 C CA . ARG A 1 80 ? 5.352 -13.404 -9.027 1.00 98.12 80 ARG A CA 1
ATOM 592 C C . ARG A 1 80 ? 4.362 -14.517 -9.361 1.00 98.12 80 ARG A C 1
ATOM 594 O O . ARG A 1 80 ? 3.712 -15.036 -8.459 1.00 98.12 80 ARG A O 1
ATOM 601 N N . ALA A 1 81 ? 4.280 -14.933 -10.625 1.00 98.19 81 ALA A N 1
ATOM 602 C CA . ALA A 1 81 ? 3.405 -16.032 -11.030 1.00 98.19 81 ALA A CA 1
ATOM 603 C C . ALA A 1 81 ? 3.813 -17.372 -10.392 1.00 98.19 81 ALA A C 1
ATOM 605 O O . ALA A 1 81 ? 2.953 -18.170 -10.015 1.00 98.19 81 ALA A O 1
ATOM 606 N N . ALA A 1 82 ? 5.117 -17.634 -10.258 1.00 98.06 82 ALA A N 1
ATOM 607 C CA . ALA A 1 82 ? 5.616 -18.821 -9.568 1.00 98.06 82 ALA A CA 1
ATOM 608 C C . ALA A 1 82 ? 5.251 -18.808 -8.078 1.00 98.06 82 ALA A C 1
ATOM 610 O O . ALA A 1 82 ? 4.718 -19.802 -7.582 1.00 98.06 82 ALA A O 1
ATOM 611 N N . LEU A 1 83 ? 5.461 -17.675 -7.403 1.00 97.81 83 LEU A N 1
ATOM 612 C CA . LEU A 1 83 ? 5.099 -17.503 -5.998 1.00 97.81 83 LEU A CA 1
ATOM 613 C C . LEU A 1 83 ? 3.589 -17.653 -5.774 1.00 97.81 83 LEU A C 1
ATOM 615 O O . LEU A 1 83 ? 3.182 -18.377 -4.873 1.00 97.81 83 LEU A O 1
ATOM 619 N N . ALA A 1 84 ? 2.754 -17.042 -6.619 1.00 96.94 84 ALA A N 1
ATOM 620 C CA . ALA A 1 84 ? 1.300 -17.164 -6.518 1.00 96.94 84 ALA A CA 1
ATOM 621 C C . ALA A 1 84 ? 0.842 -18.630 -6.595 1.00 96.94 84 ALA A C 1
ATOM 623 O O . ALA A 1 84 ? 0.035 -19.077 -5.784 1.00 96.94 84 ALA A O 1
ATOM 624 N N . ARG A 1 85 ? 1.412 -19.415 -7.522 1.00 97.62 85 ARG A N 1
ATOM 625 C CA . ARG A 1 85 ? 1.135 -20.858 -7.615 1.00 97.62 85 ARG A CA 1
ATOM 626 C C . ARG A 1 85 ? 1.585 -21.625 -6.375 1.00 97.62 85 ARG A C 1
ATOM 628 O O . ARG A 1 85 ? 0.910 -22.571 -5.983 1.00 97.62 85 ARG A O 1
ATOM 635 N N . GLN A 1 86 ? 2.719 -21.249 -5.789 1.00 96.62 86 GLN A N 1
ATOM 636 C CA . GLN A 1 86 ? 3.201 -21.862 -4.557 1.00 96.62 86 GLN A CA 1
ATOM 637 C C . GLN A 1 86 ? 2.252 -21.572 -3.392 1.00 96.62 86 GLN A C 1
ATOM 639 O O . GLN A 1 86 ? 1.811 -22.513 -2.751 1.00 96.62 86 GLN A O 1
ATOM 644 N N . VAL A 1 87 ? 1.864 -20.311 -3.180 1.00 97.06 87 VAL A N 1
ATOM 645 C CA . VAL A 1 87 ? 0.906 -19.935 -2.128 1.00 97.06 87 VAL A CA 1
ATOM 646 C C . VAL A 1 87 ? -0.406 -20.703 -2.291 1.00 97.06 87 VAL A C 1
ATOM 648 O O . VAL A 1 87 ? -0.905 -21.273 -1.331 1.00 97.06 87 VAL A O 1
ATOM 651 N N . ILE A 1 88 ? -0.941 -20.799 -3.511 1.00 95.38 88 ILE A N 1
ATOM 652 C CA . ILE A 1 88 ? -2.156 -21.589 -3.752 1.00 95.38 88 ILE A CA 1
ATOM 653 C C . ILE A 1 88 ? -1.942 -23.052 -3.353 1.00 95.38 88 ILE A C 1
ATOM 655 O O . ILE A 1 88 ? -2.790 -23.619 -2.678 1.00 95.38 88 ILE A O 1
ATOM 659 N N . ARG A 1 89 ? -0.815 -23.667 -3.729 1.00 94.00 89 ARG A N 1
ATOM 660 C CA . ARG A 1 89 ? -0.519 -25.056 -3.349 1.00 94.00 89 ARG A CA 1
ATOM 661 C C . ARG A 1 89 ? -0.432 -25.229 -1.834 1.00 94.00 89 ARG A C 1
ATOM 663 O O . ARG A 1 89 ? -0.974 -26.196 -1.318 1.00 94.00 89 ARG A O 1
ATOM 670 N N . ASP A 1 90 ? 0.251 -24.313 -1.160 1.00 94.25 90 ASP A N 1
ATOM 671 C CA . ASP A 1 90 ? 0.551 -24.418 0.267 1.00 94.25 90 ASP A CA 1
ATOM 672 C C . ASP A 1 90 ? -0.705 -24.220 1.139 1.00 94.25 90 ASP A C 1
ATOM 674 O O . ASP A 1 90 ? -0.750 -24.728 2.255 1.00 94.25 90 ASP A O 1
ATOM 678 N N . PHE A 1 91 ? -1.727 -23.517 0.633 1.00 86.06 91 PHE A N 1
ATOM 679 C CA . PHE A 1 91 ? -2.959 -23.204 1.373 1.00 86.06 91 PHE A CA 1
ATOM 680 C C . PHE A 1 91 ? -4.232 -23.892 0.844 1.00 86.06 91 PHE A C 1
ATOM 682 O O . PHE A 1 91 ? -5.261 -23.836 1.514 1.00 86.06 91 PHE A O 1
ATOM 689 N N . ALA A 1 92 ? -4.201 -24.510 -0.342 1.00 79.56 92 ALA A N 1
ATOM 690 C CA . ALA A 1 92 ? -5.337 -25.245 -0.918 1.00 79.56 92 ALA A CA 1
ATOM 691 C C . ALA A 1 92 ? -5.205 -26.780 -0.821 1.00 79.56 92 ALA A C 1
ATOM 693 O O . ALA A 1 92 ? -6.046 -27.488 -1.381 1.00 79.56 92 ALA A O 1
ATOM 694 N N . GLY A 1 93 ? -4.151 -27.286 -0.168 1.00 53.28 93 GLY A N 1
ATOM 695 C CA . GLY A 1 93 ? -3.947 -28.706 0.159 1.00 53.28 93 GLY A CA 1
ATOM 696 C C . GLY A 1 93 ? -4.270 -29.016 1.614 1.00 53.28 93 GLY A C 1
ATOM 697 O O . GLY A 1 93 ? -4.625 -30.186 1.874 1.00 53.28 93 GLY A O 1
#

Sequence (93 aa):
METGIGVAAPPARECPECGAAVPRDERYVEWCEACDWNVDPGAPDPESGRIASVRRRLAQQVVCDGSRQDEVSAELAPARAALARQVIRDFAG

Secondary structure (DSSP, 8-state):
-------PPPPEEE-TTT--EEE--TTS----TTT-TTT---SPP---SHHHHHHHHHHTT----HHHHHHHHHHHHHHHHHHHHHHHHHHH-

pLDDT: mean 84.39, std 14.32, range [37.16, 98.25]

Radius of gyration: 20.98 Å; chains: 1; bounding box: 39×55×37 Å